Protein AF-A0AAU3E784-F1 (afdb_monomer)

Sequence (121 aa):
MQSYGVHWPCLLPQHGPGKKHERPIVLTDWQREIVAAHPGDFVRGLFHSDGCRVANRVTVRGRAYVYPRYMFSNESADIMGLCQWALDLLGVSWRMNRRNSLSVARREAVAALDRHVGPKS

Mean predicted aligned error: 6.41 Å

Radius of gyration: 18.0 Å; Cα contacts (8 Å, |Δi|>4): 151; chains: 1; bounding box: 54×31×42 Å

pLDDT: mean 90.02, std 12.23, range [46.91, 98.69]

Nearest PDB structures (foldseek):
  2dch-assembly1_X  TM=7.676E-01  e=6.420E-03  Thermoproteus
  4z1x-assembly2_A  TM=7.377E-01  e=4.224E-03  Fusarium graminearum PH-1
  5t8d-assembly1_A  TM=6.682E-01  e=1.100E-02  synthetic construct
  6bcg-assembly1_D  TM=7.343E-01  e=3.425E-02  Leptographium truncatum
  7rcf-assembly1_A  TM=5.814E-01  e=1.239E-02  synthetic construct

Foldseek 3Di:
DDDPDPCVCVVVVLPDDDDNLVDDDDDDPVRVVVCLVPLLQVLLVQCLPFKDWDWDWDADPNDIDTFIKMKGFDSRLNSVVSNVVSLVSLVQDKADPDSGMIMRGPRVNVVSSCVRNPDDD

Secondary structure (DSSP, 8-state):
---S-TTHHHH-TT--SS-GGGS-----HHHHHHHHH-HHHHHHHHHHHHEEEEEEEEEETTEEEEEEEEEEE-S-HHHHHHHHHHHHHTT---EEEETTEEEE-SHHHHHHHHHHH-S--

Structure (mmCIF, N/CA/C/O backbone):
data_AF-A0AAU3E784-F1
#
_entry.id   AF-A0AAU3E784-F1
#
loop_
_atom_site.group_PDB
_atom_site.id
_atom_site.type_symbol
_atom_site.label_atom_id
_atom_site.label_alt_id
_atom_site.label_comp_id
_atom_site.label_asym_id
_atom_site.label_entity_id
_atom_site.label_seq_id
_atom_site.pdbx_PDB_ins_code
_atom_site.Cartn_x
_atom_site.Cartn_y
_atom_site.Cartn_z
_atom_site.occupancy
_atom_site.B_iso_or_equiv
_atom_site.auth_seq_id
_atom_site.auth_comp_id
_atom_site.auth_asym_id
_atom_site.auth_atom_id
_atom_site.pdbx_PDB_model_num
ATOM 1 N N . MET A 1 1 ? 23.203 15.774 -2.072 1.00 48.56 1 MET A N 1
ATOM 2 C CA . MET A 1 1 ? 24.381 14.883 -2.020 1.00 48.56 1 MET A CA 1
ATOM 3 C C . MET A 1 1 ? 25.481 15.530 -2.839 1.00 48.56 1 MET A C 1
ATOM 5 O O . MET A 1 1 ? 25.332 15.602 -4.049 1.00 48.56 1 MET A O 1
ATOM 9 N N . GLN A 1 2 ? 26.525 16.053 -2.195 1.00 46.91 2 GLN A N 1
ATOM 10 C CA . GLN A 1 2 ? 27.776 16.360 -2.889 1.00 46.91 2 GLN A CA 1
ATOM 11 C C . GLN A 1 2 ? 28.652 15.113 -2.770 1.00 46.91 2 GLN A C 1
ATOM 13 O O . GLN A 1 2 ? 29.028 14.721 -1.669 1.00 46.91 2 GLN A O 1
ATOM 18 N N . SER A 1 3 ? 28.860 14.432 -3.894 1.00 56.59 3 SER A N 1
ATOM 19 C CA . SER A 1 3 ? 29.810 13.327 -4.007 1.00 56.59 3 SER A CA 1
ATOM 20 C C . SER A 1 3 ? 31.119 13.911 -4.526 1.00 56.59 3 SER A C 1
ATOM 22 O O . SER A 1 3 ? 31.122 14.563 -5.567 1.00 56.59 3 SER A O 1
ATOM 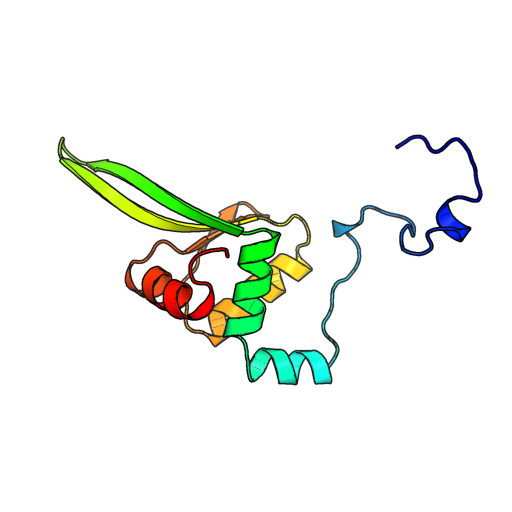24 N N . TYR A 1 4 ? 32.213 13.704 -3.797 1.00 66.12 4 TYR A N 1
ATOM 25 C CA . TYR A 1 4 ? 33.527 14.278 -4.104 1.00 66.12 4 TYR A CA 1
ATOM 26 C C . TYR A 1 4 ? 34.278 13.554 -5.240 1.00 66.12 4 TYR A C 1
ATOM 28 O O . TYR A 1 4 ? 35.400 13.935 -5.558 1.00 66.12 4 TYR A O 1
ATOM 36 N N . GLY A 1 5 ? 33.697 12.524 -5.871 1.00 65.31 5 GLY A N 1
ATOM 37 C CA . GLY A 1 5 ? 34.384 11.735 -6.901 1.00 65.31 5 GLY A CA 1
ATOM 38 C C . GLY A 1 5 ? 33.516 11.454 -8.119 1.00 65.31 5 GLY A C 1
ATOM 39 O O . GLY A 1 5 ? 32.564 10.697 -8.019 1.00 65.31 5 GLY A O 1
ATOM 40 N N . VAL A 1 6 ? 33.881 11.994 -9.283 1.00 67.44 6 VAL A N 1
ATOM 41 C CA . VAL A 1 6 ? 33.153 11.890 -10.570 1.00 67.44 6 VAL A CA 1
ATOM 42 C C . VAL A 1 6 ? 32.808 10.463 -11.035 1.00 67.44 6 VAL A C 1
ATOM 44 O O . VAL A 1 6 ? 31.853 10.292 -11.786 1.00 67.44 6 VAL A O 1
ATOM 47 N N . HIS A 1 7 ? 33.513 9.435 -10.555 1.00 73.88 7 HIS A N 1
ATOM 48 C CA . HIS A 1 7 ? 33.297 8.031 -10.940 1.00 73.88 7 HIS A CA 1
ATOM 49 C C . HIS A 1 7 ? 32.304 7.255 -10.065 1.00 73.88 7 HIS A C 1
ATOM 51 O O . HIS A 1 7 ? 32.037 6.084 -10.330 1.00 73.88 7 HIS A O 1
ATOM 57 N N . TRP A 1 8 ? 31.725 7.866 -9.033 1.00 68.62 8 TRP A N 1
ATOM 58 C CA . TRP A 1 8 ? 30.770 7.178 -8.162 1.00 68.62 8 TRP A CA 1
ATOM 59 C C . TRP A 1 8 ? 29.556 6.538 -8.892 1.00 68.62 8 TRP A C 1
ATOM 61 O O . TRP A 1 8 ? 29.136 5.464 -8.453 1.00 68.62 8 TRP A O 1
ATOM 71 N N . PRO A 1 9 ? 29.036 7.063 -10.030 1.00 68.06 9 PRO A N 1
ATOM 72 C CA . PRO A 1 9 ? 27.982 6.387 -10.794 1.00 68.06 9 PRO A CA 1
ATOM 73 C C . PRO A 1 9 ? 28.471 5.114 -11.504 1.00 68.06 9 PRO A C 1
ATOM 75 O O . PRO A 1 9 ? 27.661 4.255 -11.825 1.00 68.06 9 PRO A O 1
ATOM 78 N N . CYS A 1 10 ? 29.781 4.959 -11.733 1.00 72.69 10 CYS A N 1
ATOM 79 C CA . CYS A 1 10 ? 30.363 3.728 -12.278 1.00 72.69 10 CYS A CA 1
ATOM 80 C C . CYS A 1 10 ? 30.370 2.597 -11.239 1.00 72.69 10 CYS A C 1
ATOM 82 O O . CYS A 1 10 ? 30.219 1.433 -11.593 1.00 72.69 10 CYS A O 1
ATOM 84 N N . LEU A 1 11 ? 30.550 2.941 -9.960 1.00 73.12 11 LEU A N 1
ATOM 85 C CA . LEU A 1 11 ? 30.554 1.981 -8.851 1.00 73.12 11 LEU A CA 1
ATOM 86 C C . LEU A 1 11 ? 29.141 1.616 -8.404 1.00 73.12 11 LEU A C 1
ATOM 88 O O . LEU A 1 11 ? 28.909 0.527 -7.887 1.00 73.12 11 LEU A O 1
ATOM 92 N N . LEU A 1 12 ? 28.203 2.541 -8.595 1.00 68.75 12 LEU A N 1
ATOM 93 C CA . LEU A 1 12 ? 26.809 2.359 -8.248 1.00 68.75 12 LEU A CA 1
ATOM 94 C C . LEU A 1 12 ? 25.934 2.752 -9.450 1.00 68.75 12 LEU A C 1
ATOM 96 O O . LEU A 1 12 ? 25.294 3.806 -9.412 1.00 68.75 12 LEU A O 1
ATOM 100 N N . PRO A 1 13 ? 25.874 1.930 -10.516 1.00 63.34 13 PRO A N 1
ATOM 101 C CA . PRO A 1 13 ? 25.105 2.233 -11.729 1.00 63.34 13 PRO A CA 1
ATOM 102 C C . PRO A 1 13 ? 23.605 2.417 -11.458 1.00 63.34 13 PRO A C 1
ATOM 104 O O . PRO A 1 13 ? 22.907 3.107 -12.201 1.00 63.34 13 PRO A O 1
ATOM 107 N N . GLN A 1 14 ? 23.106 1.894 -10.333 1.00 65.81 14 GLN A N 1
ATOM 108 C CA . GLN A 1 14 ? 21.768 2.182 -9.817 1.00 65.81 14 GLN A CA 1
ATOM 109 C C . GLN A 1 14 ? 21.548 3.667 -9.478 1.00 65.81 14 GLN A C 1
ATOM 111 O O . GLN A 1 14 ? 20.414 4.083 -9.250 1.00 65.81 14 GLN A O 1
ATOM 116 N N . HIS A 1 15 ? 22.593 4.492 -9.447 1.00 67.62 15 HIS A N 1
ATOM 117 C CA . HIS A 1 15 ? 22.528 5.941 -9.307 1.00 67.62 15 HIS A CA 1
ATOM 118 C C . HIS A 1 15 ? 22.664 6.662 -10.658 1.00 67.62 15 HIS A C 1
ATOM 120 O O . HIS A 1 15 ? 23.481 7.563 -10.829 1.00 67.62 15 HIS A O 1
ATOM 126 N N . GLY A 1 16 ? 21.803 6.294 -11.611 1.00 65.56 16 GLY A N 1
ATOM 127 C CA . GLY A 1 16 ? 21.576 7.083 -12.824 1.00 65.56 16 GLY A CA 1
ATOM 128 C C . GLY A 1 16 ? 21.063 8.510 -12.538 1.00 65.56 16 GLY A C 1
ATOM 129 O O . GLY A 1 16 ? 20.688 8.824 -11.402 1.00 65.56 16 GLY A O 1
ATOM 130 N N . PRO A 1 17 ? 21.023 9.390 -13.551 1.00 71.56 17 PRO A N 1
ATOM 131 C CA . PRO A 1 17 ? 20.564 10.771 -13.394 1.00 71.56 17 PRO A CA 1
ATOM 132 C C . PRO A 1 17 ? 19.113 10.867 -12.879 1.00 71.56 17 PRO A C 1
ATOM 134 O O . PRO A 1 17 ? 18.320 9.933 -13.012 1.00 71.56 17 PRO A O 1
ATOM 137 N N . GLY A 1 18 ? 18.767 12.015 -12.285 1.00 79.12 18 GLY A N 1
ATOM 138 C CA . GLY A 1 18 ? 17.424 12.305 -11.757 1.00 79.12 18 GLY A CA 1
ATOM 139 C C . GLY A 1 18 ? 17.148 11.751 -10.352 1.00 79.12 18 GLY A C 1
ATOM 140 O O . GLY A 1 18 ? 17.963 11.029 -9.765 1.00 79.12 18 GLY A O 1
ATOM 141 N N . LYS A 1 19 ? 15.991 12.106 -9.771 1.00 81.88 19 LYS A N 1
ATOM 142 C CA . LYS A 1 19 ? 15.599 11.579 -8.455 1.00 81.88 19 LYS A CA 1
ATOM 143 C C . LYS A 1 19 ? 15.113 10.141 -8.600 1.00 81.88 19 LYS A C 1
ATOM 145 O O . LYS A 1 19 ? 14.394 9.807 -9.532 1.00 81.88 19 LYS A O 1
ATOM 150 N N . LYS A 1 20 ? 15.429 9.289 -7.621 1.00 82.75 20 LYS A N 1
ATOM 151 C CA . LYS A 1 20 ? 15.037 7.867 -7.627 1.00 82.75 20 LYS A CA 1
ATOM 152 C C . LYS A 1 20 ? 13.536 7.645 -7.883 1.00 82.75 20 LYS A C 1
ATOM 154 O O . LYS A 1 20 ? 13.195 6.717 -8.599 1.00 82.75 20 LYS A O 1
ATOM 159 N N . HIS A 1 21 ? 12.664 8.474 -7.307 1.00 82.00 21 HIS A N 1
ATOM 160 C CA . HIS A 1 21 ? 11.207 8.328 -7.429 1.00 82.00 21 HIS A CA 1
ATOM 161 C C . HIS A 1 21 ? 10.628 8.847 -8.754 1.00 82.00 21 HIS A C 1
ATOM 163 O O . HIS A 1 21 ? 9.457 8.606 -9.021 1.00 82.00 21 HIS A O 1
ATOM 169 N N . GLU A 1 22 ? 11.424 9.556 -9.559 1.00 84.31 22 GLU A N 1
ATOM 170 C CA . GLU A 1 22 ? 11.043 10.025 -10.901 1.00 84.31 22 GLU A CA 1
ATOM 171 C C . GLU A 1 22 ? 11.383 8.982 -11.981 1.00 84.31 22 GLU A C 1
ATOM 173 O O . GLU A 1 22 ? 11.058 9.166 -13.150 1.00 84.31 22 GLU A O 1
ATOM 178 N N . ARG A 1 23 ? 12.059 7.888 -11.609 1.00 87.06 23 ARG A N 1
ATOM 179 C CA . ARG A 1 23 ? 12.415 6.819 -12.543 1.00 87.06 23 ARG A CA 1
ATOM 180 C C . ARG A 1 23 ? 11.225 5.877 -12.739 1.00 87.06 23 ARG A C 1
ATOM 182 O O . ARG A 1 23 ? 10.608 5.522 -11.732 1.00 87.06 23 ARG A O 1
ATOM 189 N N . PRO A 1 24 ? 10.955 5.425 -13.977 1.00 90.69 24 PRO A N 1
ATOM 190 C CA . PRO A 1 24 ? 9.860 4.503 -14.243 1.00 90.69 24 PRO A CA 1
ATOM 191 C C . PRO A 1 24 ? 9.997 3.197 -13.459 1.00 90.69 24 PRO A C 1
ATOM 193 O O . PRO A 1 24 ? 11.061 2.571 -13.464 1.00 90.69 24 PRO A O 1
ATOM 196 N N . ILE A 1 25 ? 8.910 2.768 -12.822 1.00 93.19 25 ILE A N 1
ATOM 197 C CA . ILE A 1 25 ? 8.787 1.456 -12.182 1.00 93.19 25 ILE A CA 1
ATOM 198 C C . ILE A 1 25 ? 7.578 0.762 -12.792 1.00 93.19 25 ILE A C 1
ATOM 200 O O . ILE A 1 25 ? 6.441 0.934 -12.366 1.00 93.19 25 ILE A O 1
ATOM 204 N N . VAL A 1 26 ? 7.838 -0.040 -13.819 1.00 94.50 26 VAL A N 1
ATOM 205 C CA . VAL A 1 26 ? 6.798 -0.740 -14.568 1.00 94.50 26 VAL A CA 1
ATOM 206 C C . VAL A 1 26 ? 7.039 -2.234 -14.447 1.00 94.50 26 VAL A C 1
ATOM 208 O O . VAL A 1 26 ? 8.160 -2.706 -14.626 1.00 94.50 26 VAL A O 1
ATOM 211 N N . LEU A 1 27 ? 5.981 -2.981 -14.138 1.00 96.12 27 LEU A N 1
ATOM 212 C CA . LEU A 1 27 ? 6.033 -4.437 -14.181 1.00 96.12 27 LEU A CA 1
ATOM 213 C C . LEU A 1 27 ? 6.141 -4.902 -15.637 1.00 96.12 27 LEU A C 1
ATOM 215 O O . LEU A 1 27 ? 5.478 -4.363 -16.523 1.00 96.12 27 LEU A O 1
ATOM 219 N N . THR A 1 28 ? 6.961 -5.913 -15.882 1.00 97.69 28 THR A N 1
ATOM 220 C CA . THR A 1 28 ? 6.920 -6.694 -17.126 1.00 97.69 28 THR A CA 1
ATOM 221 C C . THR A 1 28 ? 5.708 -7.632 -17.114 1.00 97.69 28 THR A C 1
ATOM 223 O O . THR A 1 28 ? 5.072 -7.816 -16.075 1.00 97.69 28 THR A O 1
ATOM 226 N N . ASP A 1 29 ? 5.359 -8.222 -18.257 1.00 97.50 29 ASP A N 1
ATOM 227 C CA . ASP A 1 29 ? 4.112 -8.992 -18.382 1.00 97.50 29 ASP A CA 1
ATOM 228 C C . ASP A 1 29 ? 4.071 -10.207 -17.452 1.00 97.50 29 ASP A C 1
ATOM 230 O O . ASP A 1 29 ? 3.114 -10.366 -16.696 1.00 97.50 29 ASP A O 1
ATOM 234 N N . TRP A 1 30 ? 5.163 -10.970 -17.373 1.00 98.00 30 TRP A N 1
ATOM 235 C CA . TRP A 1 30 ? 5.251 -12.103 -16.448 1.00 98.00 30 TRP A CA 1
ATOM 236 C C . TRP A 1 30 ? 5.146 -11.670 -14.972 1.00 98.00 30 TRP A C 1
ATOM 238 O O . TRP A 1 30 ? 4.577 -12.384 -14.150 1.00 98.00 30 TRP A O 1
ATOM 248 N N . GLN A 1 31 ? 5.646 -10.480 -14.609 1.00 97.94 31 GLN A N 1
ATOM 249 C CA . GLN A 1 31 ? 5.488 -9.947 -13.249 1.00 97.94 31 GLN A CA 1
ATOM 250 C C . GLN A 1 31 ? 4.037 -9.557 -12.971 1.00 97.94 31 GLN A C 1
ATOM 252 O O . GLN A 1 31 ? 3.544 -9.804 -11.871 1.00 97.94 31 GLN A O 1
ATOM 257 N N . ARG A 1 32 ? 3.349 -8.955 -13.952 1.00 97.81 32 ARG A N 1
ATOM 258 C CA . ARG A 1 32 ? 1.923 -8.624 -13.832 1.00 97.81 32 ARG A CA 1
ATOM 259 C C . ARG A 1 32 ? 1.084 -9.872 -13.606 1.00 97.81 32 ARG A C 1
ATOM 261 O O . ARG A 1 32 ? 0.229 -9.845 -12.729 1.00 97.81 32 ARG A O 1
ATOM 268 N N . GLU A 1 33 ? 1.345 -10.946 -14.345 1.00 98.00 33 GLU A N 1
ATOM 269 C CA . GLU A 1 33 ? 0.643 -12.224 -14.188 1.00 98.00 33 GLU A CA 1
ATOM 270 C C . GLU A 1 33 ? 0.804 -12.789 -12.772 1.00 98.00 33 GLU A C 1
ATOM 272 O O . GLU A 1 33 ? -0.187 -13.132 -12.127 1.00 98.00 33 GLU A O 1
ATOM 277 N N . ILE A 1 34 ? 2.031 -12.800 -12.240 1.00 98.06 34 ILE A N 1
ATOM 278 C CA . ILE A 1 34 ? 2.298 -13.270 -10.874 1.00 98.06 34 ILE A CA 1
ATOM 279 C C . ILE A 1 34 ? 1.587 -12.396 -9.836 1.00 98.06 34 ILE A C 1
ATOM 281 O O . ILE A 1 34 ? 0.949 -12.924 -8.926 1.00 98.06 34 ILE A O 1
ATOM 285 N N . VAL A 1 35 ? 1.665 -11.066 -9.960 1.00 98.06 35 VAL A N 1
ATOM 286 C CA . VAL A 1 35 ? 0.992 -10.158 -9.016 1.00 98.06 35 VAL A CA 1
ATOM 287 C C . VAL A 1 35 ? -0.527 -10.300 -9.104 1.00 98.06 35 VAL A C 1
ATOM 289 O O . VAL A 1 35 ? -1.189 -10.274 -8.073 1.00 98.06 35 VAL A O 1
ATOM 292 N N . ALA A 1 36 ? -1.088 -10.497 -10.297 1.00 97.94 36 ALA A N 1
ATOM 293 C CA . ALA A 1 36 ? -2.520 -10.717 -10.470 1.00 97.94 36 ALA A CA 1
ATOM 294 C C . ALA A 1 36 ? -2.991 -12.042 -9.849 1.00 97.94 36 ALA A C 1
ATOM 296 O O . ALA A 1 36 ? -4.083 -12.094 -9.286 1.00 97.94 36 ALA A O 1
ATOM 297 N N . ALA A 1 37 ? -2.166 -13.092 -9.906 1.00 98.12 37 ALA A N 1
ATOM 298 C CA . ALA A 1 37 ? -2.446 -14.373 -9.258 1.00 98.12 37 ALA A CA 1
ATOM 299 C C . ALA A 1 37 ? -2.270 -14.322 -7.727 1.00 98.12 37 ALA A C 1
ATOM 301 O O . ALA A 1 37 ? -3.002 -14.991 -6.997 1.00 98.12 37 ALA A O 1
ATOM 302 N N . HIS A 1 38 ? -1.329 -13.507 -7.233 1.00 97.44 38 HIS A N 1
ATOM 303 C CA . HIS A 1 38 ? -0.966 -13.412 -5.813 1.00 97.44 38 HIS A CA 1
ATOM 304 C C . HIS A 1 38 ? -0.925 -11.961 -5.283 1.00 97.44 38 HIS A C 1
ATOM 306 O O . HIS A 1 38 ? 0.082 -11.525 -4.713 1.00 97.44 38 HIS A O 1
ATOM 312 N N . PRO A 1 39 ? -2.017 -11.180 -5.400 1.00 97.75 39 PRO A N 1
ATOM 313 C CA . PRO A 1 39 ? -1.991 -9.753 -5.068 1.00 97.75 39 PRO A CA 1
ATOM 314 C C . PRO A 1 39 ? -1.801 -9.496 -3.568 1.00 97.75 39 PRO A C 1
ATOM 316 O O . PRO A 1 39 ? -1.223 -8.483 -3.177 1.00 97.75 39 PRO A O 1
ATOM 319 N N . GLY A 1 40 ? -2.231 -10.433 -2.717 1.00 97.56 40 GLY A N 1
ATOM 320 C CA . GLY A 1 40 ? -2.072 -10.352 -1.263 1.00 97.56 40 GLY A CA 1
ATOM 321 C C . GLY A 1 40 ? -0.611 -10.281 -0.814 1.00 97.56 40 GLY A C 1
ATOM 322 O O . GLY A 1 40 ? -0.276 -9.450 0.032 1.00 97.56 40 GLY A O 1
ATOM 323 N N . ASP A 1 41 ? 0.261 -11.096 -1.410 1.00 97.06 41 ASP A N 1
ATOM 324 C CA . ASP A 1 41 ? 1.687 -11.134 -1.065 1.00 97.06 41 ASP A CA 1
ATOM 325 C C . ASP A 1 41 ? 2.407 -9.869 -1.536 1.00 97.06 41 ASP A C 1
ATOM 327 O O . ASP A 1 41 ? 3.234 -9.301 -0.817 1.00 97.06 41 ASP A O 1
ATOM 331 N N . PHE A 1 42 ? 2.030 -9.361 -2.711 1.00 97.88 42 PHE A N 1
ATOM 332 C CA . PHE A 1 42 ? 2.552 -8.098 -3.221 1.00 97.88 42 PHE A CA 1
ATOM 333 C C . PHE A 1 42 ? 2.147 -6.913 -2.330 1.00 97.88 42 PHE A C 1
ATOM 335 O O . PHE A 1 42 ? 2.996 -6.121 -1.913 1.00 97.88 42 PHE A O 1
ATOM 342 N N . VAL A 1 43 ? 0.867 -6.831 -1.953 1.00 97.81 43 VAL A N 1
ATOM 343 C CA . VAL A 1 43 ? 0.353 -5.819 -1.018 1.00 97.81 43 VAL A CA 1
ATOM 344 C C . VAL A 1 43 ? 1.030 -5.928 0.348 1.00 97.81 43 VAL A C 1
ATOM 346 O O . VAL A 1 43 ? 1.407 -4.905 0.920 1.00 97.81 43 VAL A O 1
ATOM 349 N N . ARG A 1 44 ? 1.253 -7.143 0.866 1.00 97.06 44 ARG A N 1
ATOM 350 C CA . ARG A 1 44 ? 2.027 -7.358 2.099 1.00 97.06 44 ARG A CA 1
ATOM 351 C C . ARG A 1 44 ? 3.413 -6.729 1.993 1.00 97.06 44 ARG A C 1
ATOM 353 O O . ARG A 1 44 ? 3.777 -5.959 2.879 1.00 97.06 44 ARG A O 1
ATOM 360 N N . GLY A 1 45 ? 4.141 -6.994 0.908 1.00 96.06 45 GLY A N 1
ATOM 361 C CA . GLY A 1 45 ? 5.456 -6.401 0.655 1.00 96.06 45 GLY A CA 1
ATOM 362 C C . GLY A 1 45 ? 5.427 -4.869 0.652 1.00 96.06 45 GLY A C 1
ATOM 363 O O . GLY A 1 45 ? 6.204 -4.242 1.371 1.00 96.06 45 GLY A O 1
ATOM 364 N N . LEU A 1 46 ? 4.479 -4.269 -0.074 1.00 97.19 46 LEU A N 1
ATOM 365 C CA . LEU A 1 46 ? 4.309 -2.812 -0.141 1.00 97.19 46 LEU A CA 1
ATOM 366 C C . LEU A 1 46 ? 4.013 -2.189 1.231 1.00 97.19 46 LEU A C 1
ATOM 368 O O . LEU A 1 46 ? 4.644 -1.211 1.633 1.00 97.19 46 LEU A O 1
ATOM 372 N N . PHE A 1 47 ? 3.068 -2.750 1.989 1.00 96.81 47 PHE A N 1
ATOM 373 C CA . PHE A 1 47 ? 2.739 -2.217 3.313 1.00 96.81 47 PHE A CA 1
ATOM 374 C C . PHE A 1 47 ? 3.834 -2.486 4.348 1.00 96.81 47 PHE A C 1
ATOM 376 O O . PHE A 1 47 ? 3.946 -1.740 5.320 1.00 96.81 47 PHE A O 1
ATOM 383 N N . HIS A 1 48 ? 4.654 -3.518 4.157 1.00 94.75 48 HIS A N 1
ATOM 384 C CA . HIS A 1 48 ? 5.825 -3.759 4.995 1.00 94.75 48 HIS A CA 1
ATOM 385 C C . HIS A 1 48 ? 6.968 -2.790 4.678 1.00 94.75 48 HIS A C 1
ATOM 387 O O . HIS A 1 48 ? 7.671 -2.405 5.613 1.00 94.75 48 HIS A O 1
ATOM 393 N N . SER A 1 49 ? 7.150 -2.362 3.425 1.00 94.62 49 SER A N 1
ATOM 394 C CA . SER A 1 49 ? 8.194 -1.395 3.062 1.00 94.62 49 SER A CA 1
ATOM 395 C C . SER A 1 49 ? 7.820 0.036 3.446 1.00 94.62 49 SER A C 1
ATOM 397 O O . SER A 1 49 ? 8.540 0.669 4.215 1.00 94.62 49 SER A O 1
ATOM 399 N N . ASP A 1 50 ? 6.677 0.521 2.956 1.00 95.62 50 ASP A N 1
ATOM 400 C CA . ASP A 1 50 ? 6.315 1.947 2.970 1.00 95.62 50 ASP A CA 1
ATOM 401 C C . ASP A 1 50 ? 4.917 2.205 3.564 1.00 95.62 50 ASP A C 1
ATOM 403 O O . ASP A 1 50 ? 4.330 3.286 3.422 1.00 95.62 50 ASP A O 1
ATOM 407 N N . GLY A 1 51 ? 4.352 1.193 4.226 1.00 95.62 51 GLY A N 1
ATOM 408 C CA . GLY A 1 51 ? 3.070 1.278 4.909 1.00 95.62 51 GLY A CA 1
ATOM 409 C C . GLY A 1 51 ? 3.166 1.246 6.430 1.00 95.62 51 GLY A C 1
ATOM 410 O O . GLY A 1 51 ? 4.195 0.951 7.040 1.00 95.62 51 GLY A O 1
ATOM 411 N N . CYS A 1 52 ? 2.038 1.545 7.065 1.00 94.31 52 CYS A N 1
ATOM 412 C CA . CYS A 1 52 ? 1.841 1.356 8.492 1.00 94.31 52 CYS A CA 1
ATOM 413 C C . CYS A 1 52 ? 0.394 0.967 8.803 1.00 94.31 52 CYS A C 1
ATOM 415 O O . CYS A 1 52 ? -0.538 1.306 8.069 1.00 94.31 52 CYS A O 1
ATOM 417 N N . ARG A 1 53 ? 0.213 0.275 9.930 1.00 94.00 53 ARG A N 1
ATOM 418 C CA . ARG A 1 53 ? -1.088 -0.020 10.532 1.00 94.00 53 ARG A CA 1
ATOM 419 C C . ARG A 1 53 ? -1.151 0.663 11.888 1.00 94.00 53 ARG A C 1
ATOM 421 O O . ARG A 1 53 ? -0.354 0.356 12.769 1.00 94.00 53 ARG A O 1
ATOM 428 N N . VAL A 1 54 ? -2.090 1.582 12.063 1.00 91.75 54 VAL A N 1
ATOM 429 C CA . VAL A 1 54 ? -2.193 2.420 13.263 1.00 91.75 54 VAL A CA 1
ATOM 430 C C . VAL A 1 54 ? -3.578 2.325 13.891 1.00 91.75 54 VAL A C 1
ATOM 432 O O . VAL A 1 54 ? -4.582 2.150 13.201 1.00 91.75 54 VAL A O 1
ATOM 435 N N . ALA A 1 55 ? -3.640 2.466 15.214 1.00 92.56 55 ALA A N 1
ATOM 436 C CA . ALA A 1 55 ? -4.894 2.634 15.936 1.00 92.56 55 ALA A CA 1
ATOM 437 C C . ALA A 1 55 ? -5.299 4.115 15.908 1.00 92.56 55 ALA A C 1
ATOM 439 O O . ALA A 1 55 ? -4.707 4.946 16.595 1.00 92.56 55 ALA A O 1
ATOM 440 N N . ASN A 1 56 ? -6.308 4.454 15.112 1.00 90.31 56 ASN A N 1
ATOM 441 C CA . ASN A 1 56 ? -6.850 5.801 15.032 1.00 90.31 56 ASN A CA 1
ATOM 442 C C . ASN A 1 56 ? -7.851 6.036 16.171 1.00 90.31 56 ASN A C 1
ATOM 444 O O . ASN A 1 56 ? -8.879 5.361 16.238 1.00 90.31 56 ASN A O 1
ATOM 448 N N . ARG A 1 57 ? -7.558 6.991 17.057 1.00 93.00 57 ARG A N 1
ATOM 449 C CA . ARG A 1 57 ? -8.429 7.367 18.178 1.00 93.00 57 ARG A CA 1
ATOM 450 C C . ARG A 1 57 ? -9.177 8.649 17.836 1.00 93.00 57 ARG A C 1
ATOM 452 O O . ARG A 1 57 ? -8.551 9.654 17.519 1.00 93.00 57 ARG A O 1
ATOM 459 N N . VAL A 1 58 ? -10.502 8.619 17.911 1.00 90.25 58 VAL A N 1
ATOM 460 C CA . VAL A 1 58 ? -11.360 9.777 17.627 1.00 90.25 58 VAL A CA 1
ATOM 461 C C . VAL A 1 58 ? -12.414 9.932 18.712 1.00 90.25 58 VAL A C 1
ATOM 463 O O . VAL A 1 58 ? -12.993 8.946 19.161 1.00 90.25 58 VAL A O 1
ATOM 466 N N . THR A 1 59 ? -12.689 11.168 19.118 1.00 94.69 59 THR A N 1
ATOM 467 C CA . THR A 1 59 ? -13.766 11.481 20.064 1.00 94.69 59 THR A CA 1
ATOM 468 C C . THR A 1 59 ? -14.903 12.148 19.309 1.00 94.69 59 THR A C 1
ATOM 470 O O . THR A 1 59 ? -14.714 13.195 18.695 1.00 94.69 59 THR A O 1
ATOM 473 N N . VAL A 1 60 ? -16.091 11.550 19.351 1.00 92.31 60 VAL A N 1
ATOM 474 C CA . VAL A 1 60 ? -17.294 12.069 18.691 1.00 92.31 60 VAL A CA 1
ATOM 475 C C . VAL A 1 60 ? -18.373 12.241 19.750 1.00 92.31 60 VAL A C 1
ATOM 477 O O . VAL A 1 60 ? -18.759 11.270 20.398 1.00 92.31 60 VAL A O 1
ATOM 480 N N . ARG A 1 61 ? -18.853 13.480 19.937 1.00 93.94 61 ARG A N 1
ATOM 481 C CA . ARG A 1 61 ? -19.894 13.832 20.927 1.00 93.94 61 ARG A CA 1
ATOM 482 C C . ARG A 1 61 ? -19.586 13.304 22.342 1.00 93.94 61 ARG A C 1
ATOM 484 O O . ARG A 1 61 ? -20.439 12.709 22.988 1.00 93.94 61 ARG A O 1
ATOM 491 N N . GLY A 1 62 ? -18.339 13.459 22.793 1.00 93.69 62 GLY A N 1
ATOM 492 C CA . GLY A 1 62 ? -17.889 13.014 24.120 1.00 93.69 62 GLY A CA 1
ATOM 493 C C . GLY A 1 62 ? -17.589 11.515 24.248 1.00 93.69 62 GLY A C 1
ATOM 494 O O . GLY A 1 62 ? -17.065 11.095 25.275 1.00 93.69 62 GLY A O 1
ATOM 495 N N . ARG A 1 63 ? -17.848 10.700 23.215 1.00 94.44 63 ARG A N 1
ATOM 496 C CA . ARG A 1 63 ? -17.518 9.267 23.207 1.00 94.44 63 ARG A CA 1
ATOM 497 C C . ARG A 1 63 ? -16.237 9.003 22.423 1.00 94.44 63 ARG A C 1
ATOM 499 O O . ARG A 1 63 ? -16.125 9.405 21.265 1.00 94.44 63 ARG A O 1
ATOM 506 N N . ALA A 1 64 ? -15.285 8.316 23.051 1.00 93.44 64 ALA A N 1
ATOM 507 C CA . ALA A 1 64 ? -14.039 7.897 22.419 1.00 93.44 64 ALA A CA 1
ATOM 508 C C . ALA A 1 64 ? -14.234 6.601 21.619 1.00 93.44 64 ALA A C 1
ATOM 510 O O . ALA A 1 64 ? -14.859 5.650 22.090 1.00 93.44 64 ALA A O 1
ATOM 511 N N . TYR A 1 65 ? -13.659 6.561 20.423 1.00 90.69 65 TYR A N 1
ATOM 512 C CA . TYR A 1 65 ? -13.637 5.404 19.542 1.00 90.69 65 TYR A CA 1
ATOM 513 C C . TYR A 1 65 ? -12.212 5.125 19.076 1.00 90.69 65 TYR A C 1
ATOM 515 O O . TYR A 1 65 ? -11.424 6.050 18.869 1.00 90.69 65 TYR A O 1
ATOM 523 N N . VAL A 1 66 ? -11.898 3.847 18.873 1.00 91.56 66 VAL A N 1
ATOM 524 C CA . VAL A 1 66 ? -10.611 3.399 18.339 1.00 91.56 66 VAL A CA 1
ATOM 525 C C . VAL A 1 66 ? -10.870 2.512 17.133 1.00 91.56 66 VAL A C 1
ATOM 527 O O . VAL A 1 66 ? -11.572 1.510 17.244 1.00 91.56 66 VAL A O 1
ATOM 530 N N . TYR A 1 67 ? -10.293 2.875 15.991 1.00 88.81 67 TYR A N 1
ATOM 531 C CA . TYR A 1 67 ? -10.422 2.128 14.744 1.00 88.81 67 TYR A CA 1
ATOM 532 C C . TYR A 1 67 ? -9.041 1.848 14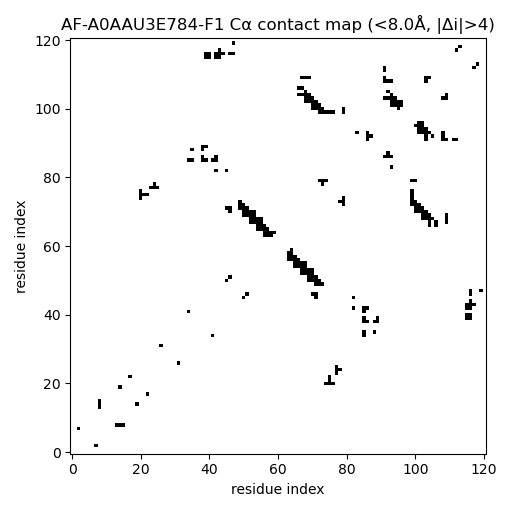.151 1.00 88.81 67 TYR A C 1
ATOM 534 O O . TYR A 1 67 ? -8.228 2.771 14.065 1.00 88.81 67 TYR A O 1
ATOM 542 N N . PRO A 1 68 ? -8.739 0.612 13.726 1.00 92.75 68 PRO A N 1
ATOM 543 C CA . PRO A 1 68 ? -7.520 0.349 12.980 1.00 92.75 68 PRO A CA 1
ATOM 544 C C . PRO A 1 68 ? -7.592 1.022 11.604 1.00 92.75 68 PRO A C 1
ATOM 546 O O . PRO A 1 68 ? -8.656 1.117 10.993 1.00 92.75 68 PRO A O 1
ATOM 549 N N . ARG A 1 69 ? -6.450 1.497 11.119 1.00 93.94 69 ARG A N 1
ATOM 550 C CA . ARG A 1 69 ? -6.298 2.107 9.799 1.00 93.94 69 ARG A CA 1
ATOM 551 C C . ARG A 1 69 ? -4.955 1.708 9.219 1.00 93.94 69 ARG A C 1
ATOM 553 O O . ARG A 1 69 ? -3.950 1.752 9.924 1.00 93.94 69 ARG A O 1
ATOM 560 N N . TYR A 1 70 ? -4.938 1.405 7.930 1.00 96.38 70 TYR A N 1
ATOM 561 C CA . TYR A 1 70 ? -3.704 1.313 7.168 1.00 96.38 70 TYR A CA 1
ATOM 562 C C . TYR A 1 70 ? -3.439 2.612 6.410 1.00 96.38 70 TYR A C 1
ATOM 564 O O . TYR A 1 70 ? -4.360 3.260 5.900 1.00 96.38 70 TYR A O 1
ATOM 572 N N . MET A 1 71 ? -2.168 2.982 6.330 1.00 97.00 71 MET A N 1
ATOM 573 C CA . MET A 1 71 ? -1.673 4.042 5.462 1.00 97.00 71 MET A CA 1
ATOM 574 C C . MET A 1 71 ? -0.494 3.527 4.653 1.00 97.00 71 MET A C 1
ATOM 576 O O . MET A 1 71 ? 0.299 2.735 5.151 1.00 97.00 71 MET A O 1
ATOM 580 N N . PHE A 1 72 ? -0.382 4.008 3.423 1.00 98.19 72 PHE A N 1
ATOM 581 C CA . PHE A 1 72 ? 0.750 3.766 2.540 1.00 98.19 72 PHE A CA 1
ATOM 582 C C . PHE A 1 72 ? 1.218 5.112 1.998 1.00 98.19 72 PHE A C 1
ATOM 584 O O . PHE A 1 72 ? 0.381 5.933 1.610 1.00 98.19 72 PHE A O 1
ATOM 591 N N . SER A 1 73 ? 2.525 5.373 2.030 1.00 98.06 73 SER A N 1
ATOM 592 C CA . SER A 1 73 ? 3.089 6.647 1.570 1.00 98.06 73 SER A CA 1
ATOM 593 C C . SER A 1 73 ? 4.305 6.413 0.688 1.00 98.06 73 SER A C 1
ATOM 595 O O . SER A 1 73 ? 5.283 5.832 1.138 1.00 98.06 73 SER A O 1
ATOM 597 N N . ASN A 1 74 ? 4.269 6.892 -0.554 1.00 97.31 74 ASN A N 1
ATOM 598 C CA . ASN A 1 74 ? 5.383 6.760 -1.488 1.00 97.31 74 ASN A CA 1
ATOM 599 C C . ASN A 1 74 ? 5.387 7.933 -2.483 1.00 97.31 74 ASN A C 1
ATOM 601 O O . ASN A 1 74 ? 4.329 8.337 -2.964 1.00 97.31 74 ASN A O 1
ATOM 605 N N . GLU A 1 75 ? 6.564 8.496 -2.779 1.00 95.81 75 GLU A N 1
ATOM 606 C CA . GLU A 1 75 ? 6.711 9.596 -3.751 1.00 95.81 75 GLU A CA 1
ATOM 607 C C . GLU A 1 75 ? 6.679 9.124 -5.210 1.00 95.81 75 GLU A C 1
ATOM 609 O O . GLU A 1 75 ? 6.407 9.928 -6.097 1.00 95.81 75 GLU A O 1
ATOM 614 N N . SER A 1 76 ? 6.960 7.846 -5.482 1.00 95.38 76 SER A N 1
ATOM 615 C CA . SER A 1 76 ? 6.842 7.300 -6.834 1.00 95.38 76 SER A CA 1
ATOM 616 C C . SER A 1 76 ? 5.366 7.122 -7.179 1.00 95.38 76 SER A C 1
ATOM 618 O O . SER A 1 76 ? 4.661 6.324 -6.556 1.00 95.38 76 SER A O 1
ATOM 620 N N . ALA A 1 77 ? 4.905 7.860 -8.192 1.00 96.19 77 ALA A N 1
ATOM 621 C CA . ALA A 1 77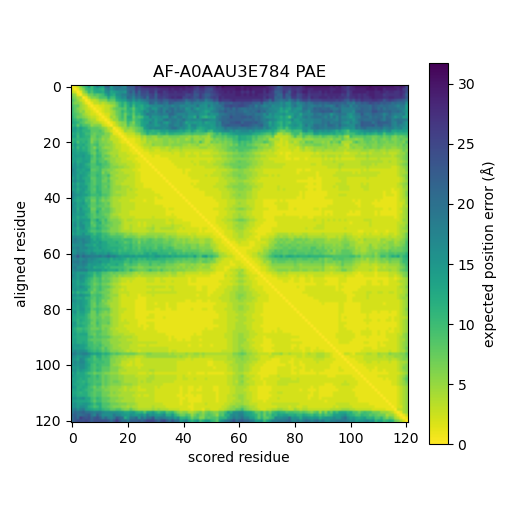 ? 3.551 7.724 -8.725 1.00 96.19 77 ALA A CA 1
ATOM 622 C C . ALA A 1 77 ? 3.298 6.310 -9.272 1.00 96.19 77 ALA A C 1
ATOM 624 O O . ALA A 1 77 ? 2.205 5.780 -9.095 1.00 96.19 77 ALA A O 1
ATOM 625 N N . ASP A 1 78 ? 4.324 5.675 -9.842 1.00 97.00 78 ASP A N 1
ATOM 626 C CA . ASP A 1 78 ? 4.242 4.306 -10.348 1.00 97.00 78 ASP A CA 1
ATOM 627 C C . ASP A 1 78 ? 4.042 3.292 -9.215 1.00 97.00 78 ASP A C 1
ATOM 629 O O . ASP A 1 78 ? 3.121 2.480 -9.274 1.00 97.00 78 ASP A O 1
ATOM 633 N N . ILE A 1 79 ? 4.829 3.371 -8.131 1.00 97.56 79 ILE A N 1
ATOM 634 C CA . ILE A 1 79 ? 4.628 2.502 -6.956 1.00 97.56 79 ILE A CA 1
ATOM 635 C C . ILE A 1 79 ? 3.248 2.750 -6.337 1.00 97.56 79 ILE A C 1
ATOM 637 O O . ILE A 1 79 ? 2.564 1.806 -5.939 1.00 97.56 79 ILE A O 1
ATOM 641 N N . MET A 1 80 ? 2.821 4.013 -6.260 1.00 98.12 80 MET A N 1
ATOM 642 C CA . MET A 1 80 ? 1.485 4.363 -5.781 1.00 98.12 80 MET A CA 1
ATOM 643 C C . MET A 1 80 ? 0.396 3.726 -6.659 1.00 98.12 80 MET A C 1
ATOM 645 O O . MET A 1 80 ? -0.540 3.142 -6.119 1.00 98.12 80 MET A O 1
ATOM 649 N N . GLY A 1 81 ? 0.543 3.771 -7.985 1.00 98.19 81 GLY A N 1
ATOM 650 C CA . GLY A 1 81 ? -0.365 3.128 -8.937 1.00 98.19 81 GLY A CA 1
ATOM 651 C C . GLY A 1 81 ? -0.380 1.603 -8.814 1.00 98.19 81 GLY A C 1
ATOM 652 O O . GLY A 1 81 ? -1.451 1.003 -8.794 1.00 98.19 81 GLY A O 1
ATOM 653 N N . LEU A 1 82 ? 0.782 0.969 -8.635 1.00 98.50 82 LEU A N 1
ATOM 654 C CA . LEU A 1 82 ? 0.879 -0.474 -8.391 1.00 98.50 82 LEU A CA 1
ATOM 655 C C . LEU A 1 82 ? 0.201 -0.883 -7.077 1.00 98.50 82 LEU A C 1
ATOM 657 O O . LEU A 1 82 ? -0.466 -1.914 -7.027 1.00 98.50 82 LEU A O 1
ATOM 661 N N . CYS A 1 83 ? 0.326 -0.066 -6.027 1.00 98.50 83 CYS A N 1
ATOM 662 C CA . CYS A 1 83 ? -0.365 -0.283 -4.758 1.00 98.50 83 CYS A CA 1
ATOM 663 C C . CYS A 1 83 ? -1.889 -0.182 -4.918 1.00 98.50 83 CYS A C 1
ATOM 665 O O . CYS A 1 83 ? -2.611 -1.059 -4.450 1.00 98.50 83 CYS A O 1
ATOM 667 N N . GLN A 1 84 ? -2.376 0.845 -5.621 1.00 98.62 84 GLN A N 1
ATOM 668 C CA . GLN A 1 84 ? -3.802 1.020 -5.923 1.00 98.62 84 GLN A CA 1
ATOM 669 C C . GLN A 1 84 ? -4.357 -0.172 -6.705 1.00 98.62 84 GLN A C 1
ATOM 671 O O . GLN A 1 84 ? -5.311 -0.803 -6.259 1.00 98.62 84 GLN A O 1
ATOM 676 N N . TRP A 1 85 ? -3.698 -0.539 -7.805 1.00 98.69 85 TRP A N 1
ATOM 677 C CA . TRP A 1 85 ? -4.087 -1.676 -8.634 1.00 98.69 85 TRP A CA 1
ATOM 678 C C . TRP A 1 85 ? -4.148 -2.984 -7.838 1.00 98.69 85 TRP A C 1
ATOM 680 O O . TRP A 1 85 ? -5.123 -3.726 -7.934 1.00 98.69 85 TRP A O 1
ATOM 690 N N . ALA A 1 86 ? -3.148 -3.257 -6.998 1.00 98.50 86 ALA A N 1
ATOM 691 C CA . ALA A 1 86 ? -3.130 -4.475 -6.195 1.00 98.50 86 ALA A CA 1
ATOM 692 C C . ALA A 1 86 ? -4.206 -4.487 -5.092 1.00 98.50 86 ALA A C 1
ATOM 694 O O . ALA A 1 86 ? -4.765 -5.540 -4.788 1.00 98.50 86 ALA A O 1
ATOM 695 N N . LEU A 1 87 ? -4.542 -3.327 -4.514 1.00 98.50 87 LEU A N 1
ATOM 696 C CA . LEU A 1 87 ? -5.680 -3.203 -3.598 1.00 98.50 87 LEU A CA 1
ATOM 697 C C . LEU A 1 87 ? -7.020 -3.413 -4.319 1.00 98.50 87 LEU A C 1
ATOM 699 O O . LEU A 1 87 ? -7.905 -4.059 -3.755 1.00 98.50 87 LEU A O 1
ATOM 703 N N . ASP A 1 88 ? -7.154 -2.927 -5.555 1.00 98.62 88 ASP A N 1
ATOM 704 C CA . ASP A 1 88 ? -8.350 -3.117 -6.383 1.00 98.62 88 ASP A CA 1
ATOM 705 C C . ASP A 1 88 ? -8.552 -4.592 -6.754 1.00 98.62 88 ASP A C 1
ATOM 707 O O . ASP A 1 88 ? -9.668 -5.100 -6.644 1.00 98.62 88 ASP A O 1
ATOM 711 N N . LEU A 1 89 ? -7.475 -5.316 -7.087 1.00 98.44 89 LEU A N 1
ATOM 712 C CA . LEU A 1 89 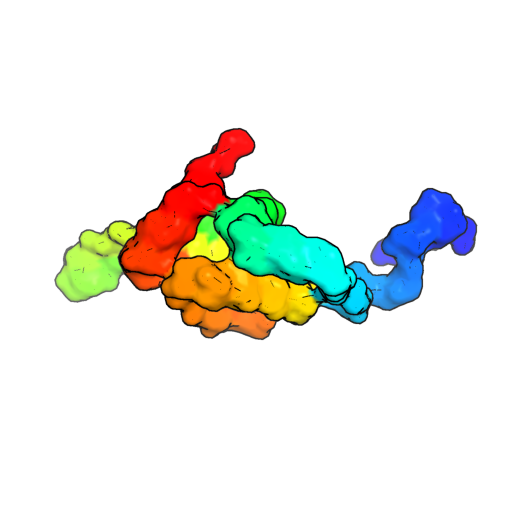? -7.514 -6.770 -7.304 1.00 98.44 89 LEU A CA 1
ATOM 713 C C . LEU A 1 89 ? -8.015 -7.541 -6.072 1.00 98.44 89 LEU A C 1
ATOM 715 O O . LEU A 1 89 ? -8.687 -8.560 -6.209 1.00 98.44 89 LEU A O 1
ATOM 719 N N . LEU A 1 90 ? -7.718 -7.049 -4.865 1.00 97.81 90 LEU A N 1
ATOM 720 C CA . LEU A 1 90 ? -8.215 -7.618 -3.607 1.00 97.81 90 LEU A CA 1
ATOM 721 C C . LEU A 1 90 ? -9.624 -7.131 -3.226 1.00 97.81 90 LEU A C 1
ATOM 723 O O . LEU A 1 90 ? -10.153 -7.545 -2.192 1.00 97.81 90 LEU A O 1
ATOM 727 N N . GLY A 1 91 ? -10.225 -6.219 -3.998 1.00 97.94 91 GLY A N 1
ATOM 728 C CA . GLY A 1 91 ? -11.492 -5.570 -3.654 1.00 97.94 91 GLY A CA 1
ATOM 729 C C . GLY A 1 91 ? -11.418 -4.719 -2.378 1.00 97.94 91 GLY A C 1
ATOM 730 O O . GLY A 1 91 ? -12.433 -4.483 -1.716 1.00 97.94 91 GLY A O 1
ATOM 731 N N . VAL A 1 92 ? -10.223 -4.270 -1.984 1.00 98.19 92 VAL A N 1
ATOM 732 C CA . VAL A 1 92 ? -10.011 -3.491 -0.759 1.00 98.19 92 VAL A CA 1
A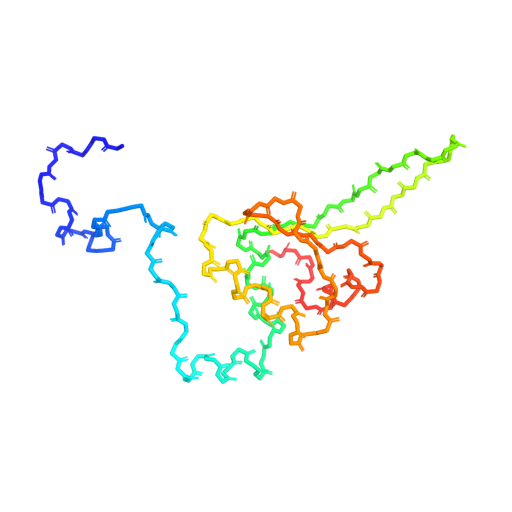TOM 733 C C . VAL A 1 92 ? -10.283 -2.022 -1.044 1.00 98.19 92 VAL A C 1
ATOM 735 O O . VAL A 1 92 ? -9.555 -1.370 -1.777 1.00 98.19 92 VAL A O 1
ATOM 738 N N . SER A 1 93 ? -11.299 -1.453 -0.398 1.00 98.00 93 SER A N 1
ATOM 739 C CA . SER A 1 93 ? -11.589 -0.022 -0.523 1.00 98.00 93 SER A CA 1
ATOM 740 C C . SER A 1 93 ? -10.493 0.859 0.088 1.00 98.00 93 SER A C 1
ATOM 742 O O . SER A 1 93 ? -10.251 0.815 1.299 1.00 98.00 93 SER A O 1
ATOM 744 N N . TRP A 1 94 ? -9.924 1.753 -0.717 1.00 98.38 94 TRP A N 1
ATOM 745 C CA . TRP A 1 94 ? -8.929 2.746 -0.307 1.00 98.38 94 TRP A CA 1
ATOM 746 C C . TRP A 1 94 ? -9.331 4.166 -0.729 1.00 98.38 94 TRP A C 1
ATOM 748 O O . TRP A 1 94 ? -10.291 4.383 -1.469 1.00 98.38 94 TRP A O 1
ATOM 758 N N . ARG A 1 95 ? -8.618 5.167 -0.204 1.00 98.06 95 ARG A N 1
ATOM 759 C CA . ARG A 1 95 ? -8.767 6.568 -0.617 1.00 98.06 95 ARG A CA 1
ATOM 760 C C . ARG A 1 95 ? -7.446 7.322 -0.528 1.00 98.06 95 ARG A C 1
ATOM 762 O O . ARG A 1 95 ? -6.764 7.225 0.495 1.00 98.06 95 ARG A O 1
ATOM 769 N N . MET A 1 96 ? -7.150 8.136 -1.542 1.00 98.00 96 MET A N 1
ATOM 770 C CA . MET A 1 96 ? -6.073 9.131 -1.482 1.00 98.00 96 MET A CA 1
ATOM 771 C C . MET A 1 96 ? -6.420 10.229 -0.477 1.00 98.00 96 MET A C 1
ATOM 773 O O . MET A 1 96 ? -7.485 10.845 -0.555 1.00 98.00 96 MET A O 1
ATOM 777 N N . ASN A 1 97 ? -5.513 10.502 0.457 1.00 93.81 97 ASN A N 1
ATOM 778 C CA . ASN A 1 97 ? -5.588 11.668 1.344 1.00 93.81 97 ASN A CA 1
ATOM 779 C C . ASN A 1 97 ? -4.570 12.752 0.963 1.00 93.81 97 ASN A C 1
ATOM 781 O O . ASN A 1 97 ? -4.732 13.899 1.375 1.00 93.81 97 ASN A O 1
ATOM 785 N N . ARG A 1 98 ? -3.532 12.402 0.192 1.00 95.88 98 ARG A N 1
ATOM 786 C CA . ARG A 1 98 ? -2.551 13.312 -0.423 1.00 95.88 98 ARG A CA 1
ATOM 787 C C . ARG A 1 98 ? -2.085 12.716 -1.751 1.00 95.88 98 ARG A C 1
ATOM 789 O O . ARG A 1 98 ? -2.330 11.544 -2.002 1.00 95.88 98 ARG A O 1
ATOM 796 N N . ARG A 1 99 ? -1.353 13.480 -2.571 1.00 96.19 99 ARG A N 1
ATOM 797 C CA . ARG A 1 99 ? -0.814 12.986 -3.859 1.00 96.19 99 ARG A CA 1
ATOM 798 C C . ARG A 1 99 ? 0.036 11.709 -3.729 1.00 96.19 99 ARG A C 1
ATOM 800 O O . ARG A 1 99 ? 0.068 10.898 -4.638 1.00 96.19 99 ARG A O 1
ATOM 807 N N . ASN A 1 100 ? 0.723 11.561 -2.600 1.00 97.31 100 ASN A N 1
ATOM 808 C CA . ASN A 1 100 ? 1.736 10.544 -2.318 1.00 97.31 100 ASN A CA 1
ATOM 809 C C . ASN A 1 100 ? 1.315 9.622 -1.162 1.00 97.31 100 ASN A C 1
ATOM 811 O O . ASN A 1 100 ? 2.160 8.961 -0.563 1.00 97.31 100 ASN A O 1
ATOM 815 N N . SER A 1 101 ? 0.035 9.632 -0.779 1.00 98.12 101 SER A N 1
ATOM 816 C CA . SER A 1 101 ? -0.448 8.847 0.352 1.00 98.12 101 SER A CA 1
ATOM 817 C C . SER A 1 101 ? -1.882 8.388 0.133 1.00 98.12 101 SER A C 1
ATOM 819 O O . SER A 1 101 ? -2.757 9.176 -0.246 1.00 98.12 101 SER A O 1
ATOM 821 N N . LEU A 1 102 ? -2.104 7.106 0.406 1.00 98.19 102 LEU A N 1
ATOM 822 C CA . LEU A 1 102 ? -3.423 6.497 0.449 1.00 98.19 102 LEU A CA 1
ATOM 823 C C . LEU A 1 102 ? -3.695 5.897 1.819 1.00 98.19 102 LEU A C 1
ATOM 825 O O . LEU A 1 102 ? -2.795 5.628 2.621 1.00 98.19 102 LEU A O 1
ATOM 829 N N . SER A 1 103 ? -4.974 5.671 2.085 1.00 97.50 103 SER A N 1
ATOM 830 C CA . SER A 1 103 ? -5.411 5.058 3.325 1.00 97.50 103 SER A CA 1
ATOM 831 C C . SER A 1 103 ? -6.555 4.077 3.140 1.00 97.50 103 SER A C 1
ATOM 833 O O . SER A 1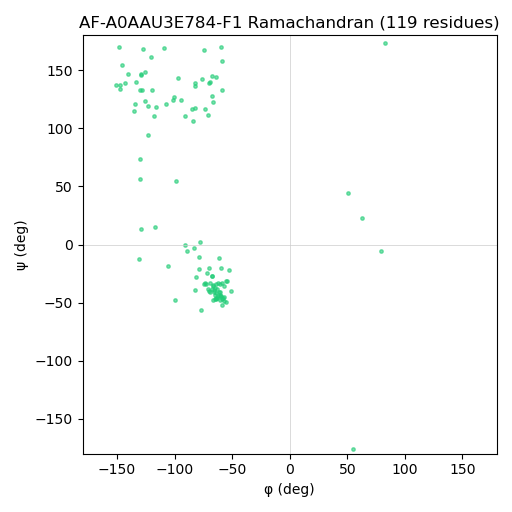 103 ? -7.454 4.301 2.331 1.00 97.50 103 SER A O 1
ATOM 835 N N . VAL A 1 104 ? -6.539 3.038 3.971 1.00 97.44 104 VAL A N 1
ATOM 836 C CA . VAL A 1 104 ? -7.593 2.031 4.103 1.00 97.44 104 VAL A CA 1
ATOM 837 C C . VAL A 1 104 ? -8.126 2.128 5.528 1.00 97.44 104 VAL A C 1
ATOM 839 O O . VAL A 1 104 ? -7.410 1.860 6.492 1.00 97.44 104 VAL A O 1
ATOM 842 N N . ALA A 1 105 ? -9.365 2.600 5.666 1.00 95.25 105 ALA A N 1
ATOM 843 C CA . ALA A 1 105 ? -9.966 2.921 6.966 1.00 95.25 105 ALA A CA 1
ATOM 844 C C . ALA A 1 105 ? -11.363 2.319 7.173 1.00 95.25 105 ALA A C 1
ATOM 846 O O . ALA A 1 105 ? -11.873 2.346 8.291 1.00 95.25 105 ALA A O 1
ATOM 847 N N . ARG A 1 106 ? -12.001 1.793 6.117 1.00 94.81 106 ARG A N 1
ATOM 848 C CA . ARG A 1 106 ? -13.279 1.089 6.268 1.00 94.81 106 ARG A CA 1
ATOM 849 C C . ARG A 1 106 ? -13.042 -0.236 6.984 1.00 94.81 106 ARG A C 1
ATOM 851 O O . ARG A 1 106 ? -12.053 -0.909 6.706 1.00 94.81 106 ARG A O 1
ATOM 858 N N . ARG A 1 107 ? -13.931 -0.603 7.907 1.00 93.06 107 ARG A N 1
ATOM 859 C CA . ARG A 1 107 ? -13.731 -1.741 8.817 1.00 93.06 107 ARG A CA 1
ATOM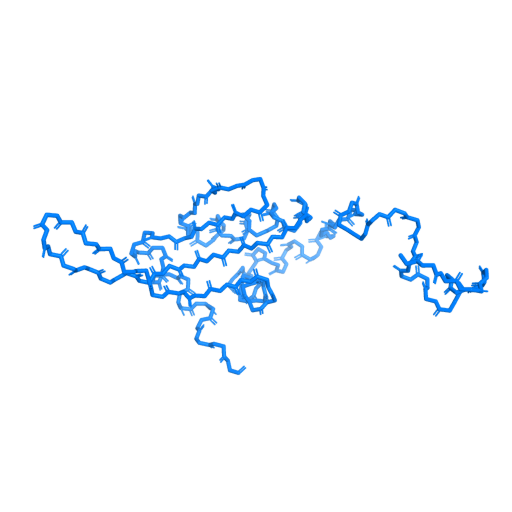 860 C C . ARG A 1 107 ? -13.517 -3.050 8.054 1.00 93.06 107 ARG A C 1
ATOM 862 O O . ARG A 1 107 ? -12.594 -3.792 8.367 1.00 93.06 107 ARG A O 1
ATOM 869 N N . GLU A 1 108 ? -14.344 -3.304 7.049 1.00 95.56 108 GLU A N 1
ATOM 870 C CA . GLU A 1 108 ? -14.281 -4.473 6.174 1.00 95.56 108 GLU A CA 1
ATOM 871 C C . GLU A 1 108 ? -13.008 -4.492 5.320 1.00 95.56 108 GLU A C 1
ATOM 873 O O . GLU A 1 108 ? -12.377 -5.537 5.184 1.00 95.56 108 GLU A O 1
ATOM 878 N N . ALA A 1 109 ? -12.576 -3.328 4.829 1.00 96.62 109 ALA A N 1
ATOM 879 C CA . ALA A 1 109 ? -11.362 -3.188 4.034 1.00 96.62 109 ALA A CA 1
ATOM 880 C C . ALA A 1 109 ? -10.101 -3.415 4.885 1.00 96.62 109 ALA A C 1
ATOM 882 O O . ALA A 1 109 ? -9.181 -4.108 4.462 1.00 96.62 109 ALA A O 1
ATOM 883 N N . VAL A 1 110 ? -10.081 -2.899 6.118 1.00 95.69 110 VAL A N 1
ATOM 884 C CA . VAL A 1 110 ? -8.995 -3.150 7.077 1.00 95.69 110 VAL A CA 1
ATOM 885 C C . VAL A 1 110 ? -8.945 -4.625 7.467 1.00 95.69 110 VAL A C 1
ATOM 887 O O . VAL A 1 110 ? -7.867 -5.206 7.461 1.00 95.69 110 VAL A O 1
ATOM 890 N N . ALA A 1 111 ? -10.093 -5.251 7.735 1.00 94.50 111 ALA A N 1
ATOM 891 C CA . ALA A 1 111 ? -10.151 -6.678 8.042 1.00 94.50 111 ALA A CA 1
ATOM 892 C C . ALA A 1 111 ? -9.711 -7.553 6.856 1.00 94.50 111 ALA A C 1
ATOM 894 O O . ALA A 1 111 ? -9.110 -8.604 7.060 1.00 94.50 111 ALA A O 1
ATOM 895 N N . ALA A 1 112 ? -9.999 -7.137 5.619 1.00 95.81 112 ALA A N 1
ATOM 896 C CA . ALA A 1 112 ? -9.483 -7.800 4.427 1.00 95.81 112 ALA A CA 1
ATOM 897 C C . ALA A 1 112 ? -7.960 -7.686 4.335 1.00 95.81 112 ALA A C 1
ATOM 899 O O . ALA A 1 112 ? -7.281 -8.694 4.154 1.00 95.81 112 ALA A O 1
ATOM 900 N N . LEU A 1 113 ? -7.421 -6.488 4.548 1.00 95.62 113 LEU A N 1
ATOM 901 C CA . LEU A 1 113 ? -5.985 -6.244 4.496 1.00 95.62 113 LEU A CA 1
ATOM 902 C C . LEU A 1 113 ? -5.223 -6.953 5.629 1.00 95.62 113 LEU A C 1
ATOM 904 O O . LEU A 1 113 ? -4.136 -7.473 5.394 1.00 95.62 113 LEU A O 1
ATOM 908 N N . ASP A 1 114 ? -5.820 -7.062 6.820 1.00 94.94 114 ASP A N 1
ATOM 909 C CA . ASP A 1 114 ? -5.272 -7.808 7.961 1.00 94.94 114 ASP A CA 1
ATOM 910 C C . ASP A 1 114 ? -5.003 -9.283 7.609 1.00 94.94 114 ASP A C 1
ATOM 912 O O . ASP A 1 114 ? -3.996 -9.835 8.055 1.00 94.94 114 ASP A O 1
ATOM 916 N N . ARG A 1 115 ? -5.848 -9.912 6.772 1.00 94.88 115 ARG A N 1
ATOM 917 C CA . ARG A 1 115 ? -5.665 -11.313 6.339 1.00 94.88 115 ARG A CA 1
ATOM 918 C C . ARG A 1 115 ? -4.437 -11.520 5.453 1.00 94.88 115 ARG A C 1
ATOM 920 O O . ARG A 1 115 ? -3.899 -12.620 5.438 1.00 94.88 115 ARG A O 1
ATOM 927 N N . HIS A 1 116 ? -4.004 -10.490 4.728 1.00 94.81 116 HIS A N 1
ATOM 928 C CA . HIS A 1 116 ? -2.866 -10.571 3.806 1.00 94.81 116 HIS A CA 1
ATOM 929 C C . HIS A 1 116 ? -1.582 -10.004 4.430 1.00 94.81 116 HIS A C 1
ATOM 931 O O . HIS A 1 116 ? -0.522 -10.631 4.410 1.00 94.81 116 HIS A O 1
ATOM 937 N N . VAL A 1 117 ? -1.667 -8.816 5.034 1.00 92.06 117 VAL A N 1
ATOM 938 C CA . VAL A 1 117 ? -0.493 -8.090 5.536 1.00 92.06 117 VAL A CA 1
ATOM 939 C C . VAL A 1 117 ? -0.057 -8.593 6.910 1.00 92.06 117 VAL A C 1
ATOM 941 O O . VAL A 1 117 ? 1.145 -8.701 7.159 1.00 92.06 117 VAL A O 1
ATOM 944 N N . GLY A 1 118 ? -1.013 -8.908 7.791 1.00 75.81 118 GLY A N 1
ATOM 945 C CA . GLY A 1 118 ? -0.760 -9.331 9.169 1.00 75.81 118 GLY A CA 1
ATOM 946 C C . GLY A 1 118 ? 0.100 -8.355 9.998 1.00 75.81 118 GLY A C 1
ATOM 947 O O . GLY A 1 118 ? 0.450 -7.261 9.542 1.00 75.81 118 GLY A O 1
ATOM 948 N N . PRO A 1 119 ? 0.441 -8.717 11.248 1.00 69.94 119 PRO A N 1
ATOM 949 C CA . PRO A 1 119 ? 1.460 -8.009 12.017 1.00 69.94 119 PRO A CA 1
ATOM 950 C C . PRO A 1 119 ? 2.833 -8.139 11.339 1.00 69.94 119 PRO A C 1
ATOM 952 O O . PRO A 1 119 ? 3.160 -9.175 10.758 1.00 69.94 119 PRO A O 1
ATOM 955 N N . LYS A 1 120 ? 3.630 -7.069 11.414 1.00 61.38 120 LYS A N 1
ATOM 956 C CA . LYS A 1 120 ? 5.014 -7.055 10.933 1.00 61.38 120 LYS A CA 1
ATOM 957 C C . LYS A 1 120 ? 5.844 -7.919 11.890 1.00 61.38 120 LYS A C 1
ATOM 959 O O . LYS A 1 120 ? 5.950 -7.571 13.063 1.00 61.38 120 LYS A O 1
ATOM 964 N N . SER A 1 121 ? 6.308 -9.066 11.404 1.00 56.62 121 SER A N 1
ATOM 965 C CA . SER A 1 121 ? 7.243 -9.972 12.086 1.00 56.62 121 SER A CA 1
ATOM 966 C C . SER A 1 121 ? 8.664 -9.438 12.027 1.00 56.62 121 SER A C 1
ATOM 968 O O . SER A 1 121 ? 9.006 -8.899 10.948 1.00 56.62 121 SER A O 1
#

Solvent-accessible surface area (backbone atoms only — not comparable to full-atom values): 7166 Å² total; per-residue (Å²): 135,91,74,97,52,95,60,55,45,77,80,38,64,91,58,55,89,77,60,79,52,78,51,91,65,75,78,52,72,73,54,4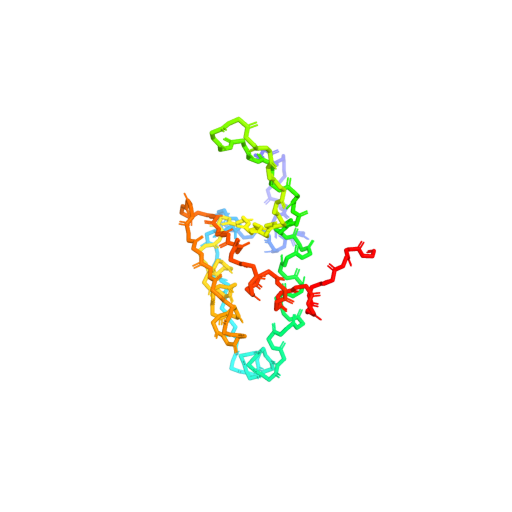8,52,50,38,71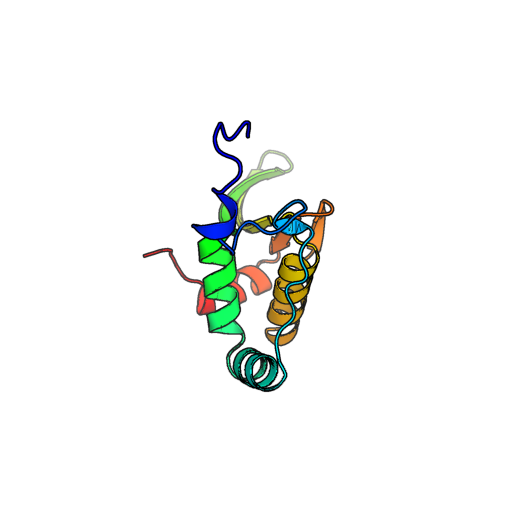,77,40,29,48,61,53,48,23,51,50,42,69,73,47,28,49,78,44,79,47,73,49,73,57,96,88,42,79,46,77,42,65,30,39,40,40,52,44,81,24,64,45,59,47,48,53,52,52,53,36,32,53,76,69,69,38,57,66,45,75,82,47,99,42,29,37,36,24,60,49,70,69,28,37,56,55,47,47,76,49,46,53,80,90,125